Protein AF-A0A9D9W1M6-F1 (afdb_monomer)

Secondary structure (DSSP, 8-state):
-------EEEHHHHHHHHT--EEEEEPPHHHHHHHT--SEEEEETTEEEEETTEEE---EEESSHHHHHHHHHHHHTT-EEEESTTSTT-EEEE--EEE--S----

Solvent-accessible surface area (backbone atoms only — not comparable to full-atom values): 6044 Å² total; per-residue (Å²): 134,86,79,78,75,79,61,71,41,47,48,75,57,49,32,66,72,74,71,48,58,73,44,79,43,77,49,58,68,78,57,16,68,76,67,75,46,54,40,21,37,26,34,48,62,64,41,23,40,55,54,96,91,38,79,40,86,61,68,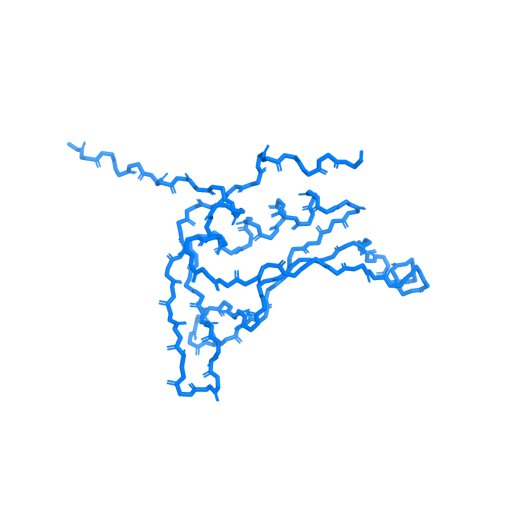7,54,12,81,41,67,62,47,4,43,37,42,26,23,59,73,52,32,65,34,38,33,30,29,42,74,93,46,99,74,50,45,79,47,77,40,54,40,39,38,64,80,82,74,76,84,129

Mean predicted aligned error: 5.32 Å

Sequence (106 aa):
MKINLIETKEITDLEKEIGYELEVNERPISSASRAGLHKFYVSFKEGEVMQGGCLIGSSGNGNTIDEALQDYAKQISCTRMAFGAYTNNRKEISFPKLVHTKMLNQ

Radius of gyration: 14.83 Å; Cα contacts (8 Å, |Δi|>4): 196; chains: 1; bounding box: 54×25×38 Å

Structure (mmCIF, N/CA/C/O backbone):
data_AF-A0A9D9W1M6-F1
#
_entry.id   AF-A0A9D9W1M6-F1
#
loop_
_atom_site.group_PDB
_atom_site.id
_atom_site.type_symbol
_atom_site.label_atom_id
_atom_site.label_alt_id
_atom_site.label_comp_id
_atom_site.label_asym_id
_atom_site.label_entity_id
_atom_site.label_seq_id
_atom_site.pdbx_PDB_ins_code
_atom_site.Cartn_x
_atom_site.Cartn_y
_atom_site.Cartn_z
_atom_site.occupancy
_atom_site.B_iso_or_equiv
_atom_site.auth_seq_id
_atom_site.auth_comp_id
_atom_site.auth_asym_id
_atom_site.auth_atom_id
_atom_site.pdbx_PDB_model_num
ATOM 1 N N . MET A 1 1 ? -32.101 -12.211 -3.567 1.00 40.34 1 MET A N 1
ATOM 2 C CA . MET A 1 1 ? -30.657 -12.471 -3.382 1.00 40.34 1 MET A CA 1
ATOM 3 C C . MET A 1 1 ? -29.929 -11.143 -3.551 1.00 40.34 1 MET A C 1
ATOM 5 O O . MET A 1 1 ? -29.962 -10.599 -4.645 1.00 40.34 1 MET A O 1
ATOM 9 N N . LYS A 1 2 ? -29.399 -10.546 -2.473 1.00 44.19 2 LYS A N 1
ATOM 10 C CA . LYS A 1 2 ? -28.597 -9.316 -2.581 1.00 44.19 2 LYS A CA 1
ATOM 11 C C . LYS A 1 2 ? -27.212 -9.722 -3.076 1.00 44.19 2 LYS A C 1
ATOM 13 O O . LYS A 1 2 ? -26.499 -10.424 -2.368 1.00 44.19 2 LYS A O 1
ATOM 18 N N . ILE A 1 3 ? -26.867 -9.338 -4.299 1.00 50.28 3 ILE A N 1
ATOM 19 C CA . ILE A 1 3 ? -25.487 -9.416 -4.771 1.00 50.28 3 ILE A CA 1
ATOM 20 C C . ILE A 1 3 ? -24.766 -8.292 -4.028 1.00 50.28 3 ILE A C 1
ATOM 22 O O . ILE A 1 3 ? -24.987 -7.122 -4.330 1.00 50.28 3 ILE A O 1
ATOM 26 N N . ASN A 1 4 ? -23.993 -8.625 -2.994 1.00 54.59 4 ASN A N 1
ATOM 27 C CA . ASN A 1 4 ? -23.108 -7.651 -2.363 1.00 54.59 4 ASN A CA 1
ATOM 28 C C . ASN A 1 4 ? -22.069 -7.263 -3.420 1.00 54.59 4 ASN A C 1
ATOM 30 O O . ASN A 1 4 ? -21.183 -8.062 -3.725 1.00 54.59 4 ASN A O 1
ATOM 34 N N . LEU A 1 5 ? -22.213 -6.085 -4.036 1.00 58.97 5 LEU A N 1
ATOM 35 C CA . LEU A 1 5 ? -21.144 -5.536 -4.859 1.00 58.97 5 LEU A CA 1
ATOM 36 C C . LEU A 1 5 ? -19.929 -5.367 -3.947 1.00 58.97 5 LEU A C 1
ATOM 38 O O . LEU A 1 5 ? -20.001 -4.673 -2.936 1.00 58.97 5 LEU A O 1
ATOM 42 N N . ILE A 1 6 ? -18.825 -6.022 -4.295 1.00 66.94 6 ILE A N 1
ATOM 43 C CA . ILE A 1 6 ? -17.540 -5.721 -3.675 1.00 66.94 6 ILE A CA 1
ATOM 44 C C . ILE A 1 6 ? -17.163 -4.330 -4.175 1.00 66.94 6 ILE A C 1
ATOM 46 O O . ILE A 1 6 ? -16.776 -4.170 -5.337 1.00 66.94 6 ILE A O 1
ATOM 50 N N . GLU A 1 7 ? -17.332 -3.327 -3.318 1.00 79.00 7 GLU A N 1
ATOM 51 C CA . GLU A 1 7 ? -16.905 -1.968 -3.621 1.00 79.00 7 GLU A CA 1
ATOM 52 C C . GLU A 1 7 ? -15.412 -1.993 -3.941 1.00 79.00 7 GLU A C 1
ATOM 54 O O . GLU A 1 7 ? -14.589 -2.493 -3.170 1.00 79.00 7 GLU A O 1
ATOM 59 N N . THR A 1 8 ? -15.088 -1.536 -5.147 1.00 92.56 8 THR A N 1
ATOM 60 C CA . THR A 1 8 ? -13.716 -1.418 -5.625 1.00 92.56 8 THR A CA 1
ATOM 61 C C . THR A 1 8 ? -13.319 0.045 -5.527 1.00 92.56 8 THR A C 1
ATOM 63 O O . THR A 1 8 ? -14.078 0.908 -5.967 1.00 92.56 8 THR A O 1
ATOM 66 N N . LYS A 1 9 ? -12.155 0.329 -4.944 1.00 95.12 9 LYS A N 1
ATOM 67 C CA . LYS A 1 9 ? -11.674 1.690 -4.696 1.00 95.12 9 LYS A CA 1
ATOM 68 C C . LYS A 1 9 ? -10.263 1.874 -5.247 1.00 95.12 9 LYS A C 1
ATOM 70 O O . LYS A 1 9 ? -9.437 0.969 -5.174 1.00 95.12 9 LYS A O 1
ATOM 75 N N . GLU A 1 10 ? -9.993 3.047 -5.801 1.00 97.06 10 GLU A N 1
ATOM 76 C CA . GLU A 1 10 ? -8.647 3.429 -6.223 1.00 97.06 10 GLU A CA 1
ATOM 77 C C . GLU A 1 10 ? -7.757 3.645 -4.988 1.00 97.06 10 GLU A C 1
ATOM 79 O O . GLU A 1 10 ? -8.149 4.356 -4.061 1.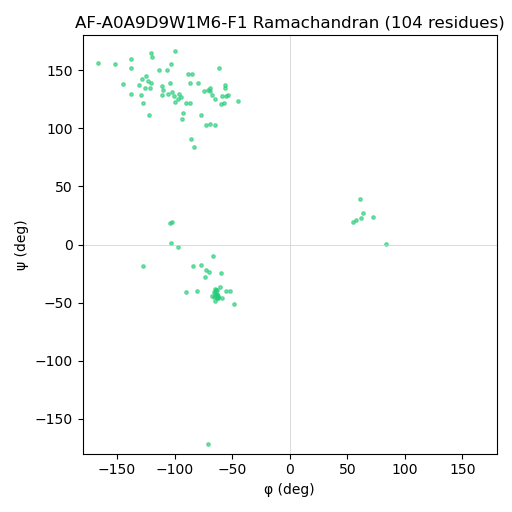00 97.06 10 GLU A O 1
ATOM 84 N N . ILE A 1 11 ? -6.553 3.069 -4.966 1.00 96.94 11 ILE A N 1
ATOM 85 C CA . ILE A 1 11 ? -5.654 3.154 -3.802 1.00 96.94 11 ILE A CA 1
ATOM 86 C C . ILE A 1 11 ? -5.264 4.600 -3.455 1.00 96.94 11 ILE A C 1
ATOM 88 O O . ILE A 1 11 ? -5.216 4.952 -2.280 1.00 96.94 11 ILE A O 1
ATOM 92 N N . THR A 1 12 ? -5.078 5.460 -4.460 1.00 96.00 12 THR A N 1
ATOM 93 C CA . THR A 1 12 ? -4.753 6.887 -4.270 1.00 96.00 12 THR A CA 1
ATOM 94 C C . THR A 1 12 ? -5.941 7.718 -3.776 1.00 96.00 12 THR A C 1
ATOM 96 O O . THR A 1 12 ? -5.759 8.780 -3.182 1.00 96.00 12 THR A O 1
ATOM 99 N N . ASP A 1 13 ? -7.175 7.251 -3.991 1.00 96.25 13 ASP A N 1
ATOM 100 C CA . ASP A 1 13 ? -8.358 7.873 -3.390 1.00 96.25 13 ASP A CA 1
ATOM 101 C C . ASP A 1 13 ? -8.528 7.411 -1.941 1.00 96.25 13 ASP A C 1
ATOM 103 O O . ASP A 1 13 ? -8.827 8.230 -1.071 1.00 96.25 13 ASP A O 1
ATOM 107 N N . LEU A 1 14 ? -8.276 6.123 -1.668 1.00 95.56 14 LEU A N 1
ATOM 108 C CA . LEU A 1 14 ? -8.270 5.594 -0.305 1.00 95.56 14 LEU A CA 1
ATOM 109 C C . LEU A 1 14 ? -7.238 6.321 0.563 1.00 95.56 14 LEU A C 1
ATOM 111 O O . LEU A 1 14 ? -7.580 6.713 1.670 1.00 95.56 14 LEU A O 1
ATOM 115 N N . GLU A 1 15 ? -6.015 6.522 0.065 1.00 95.56 15 GLU A N 1
ATOM 116 C CA . GLU A 1 15 ? -4.946 7.263 0.749 1.00 95.56 15 GLU A CA 1
ATOM 117 C C . GLU A 1 15 ? -5.446 8.614 1.293 1.00 95.56 15 GLU A C 1
ATOM 119 O O . GLU A 1 15 ? -5.329 8.904 2.486 1.00 95.56 15 GLU A O 1
ATOM 124 N N . LYS A 1 16 ? -6.093 9.407 0.428 1.00 95.56 16 LYS A N 1
ATOM 125 C CA . LYS A 1 16 ? -6.657 10.719 0.780 1.00 95.56 16 LYS A CA 1
ATOM 126 C C . LYS A 1 16 ? -7.790 10.615 1.794 1.00 95.56 16 LYS A C 1
ATOM 128 O O . LYS A 1 16 ? -7.909 11.472 2.663 1.00 95.56 16 LYS A O 1
ATOM 133 N N . GLU A 1 17 ? -8.628 9.590 1.668 1.00 95.19 17 GLU A N 1
ATOM 134 C CA . GLU A 1 17 ? -9.765 9.353 2.559 1.00 95.19 17 GLU A CA 1
ATOM 135 C C . GLU A 1 17 ? -9.317 8.989 3.977 1.00 95.19 17 GLU A C 1
ATOM 137 O O . GLU A 1 17 ? -9.859 9.512 4.950 1.00 95.19 17 GLU A O 1
ATOM 142 N N . ILE A 1 18 ? -8.325 8.104 4.103 1.00 94.69 18 ILE A N 1
ATOM 143 C CA . ILE A 1 18 ? -7.851 7.629 5.408 1.00 94.69 18 ILE A CA 1
ATOM 144 C C . ILE A 1 18 ? -6.828 8.578 6.044 1.00 94.69 18 ILE A C 1
ATOM 146 O O . ILE A 1 18 ? -6.608 8.510 7.254 1.00 94.69 18 ILE A O 1
ATOM 150 N N . GLY A 1 19 ? -6.224 9.463 5.245 1.00 95.25 19 GLY A N 1
ATOM 151 C CA . GLY A 1 19 ? -5.259 10.465 5.696 1.00 95.25 19 GLY A CA 1
ATOM 152 C C . GLY A 1 19 ? -3.895 9.887 6.079 1.00 95.25 19 GLY A C 1
ATOM 153 O O . GLY A 1 19 ? -3.186 10.501 6.874 1.00 95.25 19 GLY A O 1
ATOM 154 N N . TYR A 1 20 ? -3.542 8.713 5.549 1.00 95.12 20 TYR A N 1
ATOM 155 C CA . TYR A 1 20 ? -2.236 8.080 5.737 1.00 95.12 20 TYR A CA 1
ATOM 156 C C . TYR A 1 20 ? -1.460 8.112 4.430 1.00 95.12 20 TYR A C 1
ATOM 158 O O . TYR A 1 20 ? -2.009 7.766 3.392 1.00 95.12 20 TYR A O 1
ATOM 166 N N . GLU A 1 21 ? -0.194 8.515 4.503 1.00 96.00 21 GLU A N 1
ATOM 167 C CA . GLU A 1 21 ? 0.689 8.686 3.349 1.00 96.00 21 GLU A CA 1
ATOM 168 C C . GLU A 1 21 ? 1.085 7.338 2.743 1.00 96.00 21 GLU A C 1
ATOM 170 O O . GLU A 1 21 ? 1.502 6.415 3.453 1.00 96.00 21 GLU A O 1
ATOM 175 N N . LEU A 1 22 ? 0.991 7.244 1.421 1.00 96.38 22 LEU A N 1
ATOM 176 C CA . LEU A 1 22 ? 1.538 6.139 0.657 1.00 96.38 22 LEU A CA 1
ATOM 177 C C . LEU A 1 22 ? 2.954 6.507 0.187 1.00 96.38 22 LEU A C 1
ATOM 179 O O . LEU A 1 22 ? 3.157 7.412 -0.618 1.00 96.38 22 LEU A O 1
ATOM 183 N N . GLU A 1 23 ? 3.954 5.801 0.706 1.00 97.12 23 GLU A N 1
ATOM 184 C CA . GLU A 1 23 ? 5.361 6.076 0.434 1.00 97.12 23 GLU A CA 1
ATOM 185 C C . GLU A 1 23 ? 5.845 5.297 -0.784 1.00 97.12 23 GLU A C 1
ATOM 187 O O . GLU A 1 23 ? 5.831 4.063 -0.810 1.00 97.12 23 GLU A O 1
ATOM 192 N N . VAL A 1 24 ? 6.341 6.032 -1.778 1.00 96.38 24 VAL A N 1
ATOM 193 C CA . VAL A 1 24 ? 7.038 5.472 -2.935 1.00 96.38 24 VAL A CA 1
ATOM 194 C C . VAL A 1 24 ? 8.534 5.558 -2.692 1.00 96.38 24 VAL A C 1
ATOM 196 O O . VAL A 1 24 ? 9.082 6.633 -2.462 1.00 96.38 24 VAL A O 1
ATOM 199 N N . ASN A 1 25 ? 9.209 4.421 -2.792 1.00 95.56 25 ASN A N 1
ATOM 200 C CA . ASN A 1 25 ? 10.632 4.319 -2.528 1.00 95.56 25 ASN A CA 1
ATOM 201 C C . ASN A 1 25 ? 11.360 3.699 -3.725 1.00 95.56 25 ASN A C 1
ATOM 203 O O . ASN A 1 25 ? 10.941 2.676 -4.270 1.00 95.56 25 ASN A O 1
ATOM 207 N N . GLU A 1 26 ? 12.488 4.294 -4.110 1.00 94.62 26 GLU A N 1
ATOM 208 C CA . GLU A 1 26 ? 13.382 3.759 -5.140 1.00 94.62 26 GLU A CA 1
ATOM 209 C C . GLU A 1 26 ? 14.523 2.966 -4.491 1.00 94.62 26 GLU A C 1
ATOM 211 O O . GLU A 1 26 ? 15.200 3.433 -3.573 1.00 94.62 26 GLU A O 1
ATOM 216 N N . ARG A 1 27 ? 14.756 1.742 -4.968 1.00 91.62 27 ARG A N 1
ATOM 217 C CA . ARG A 1 27 ? 15.870 0.907 -4.518 1.00 91.62 27 ARG A CA 1
ATOM 218 C C . ARG A 1 27 ? 17.162 1.345 -5.210 1.00 91.62 27 ARG A C 1
ATOM 220 O O . ARG A 1 27 ? 17.162 1.541 -6.426 1.00 91.62 27 ARG A O 1
ATOM 227 N N . PRO A 1 28 ? 18.300 1.403 -4.495 1.00 87.81 28 PRO A N 1
ATOM 228 C CA . PRO A 1 28 ? 19.588 1.669 -5.124 1.00 87.81 28 PRO A CA 1
ATOM 229 C C . PRO A 1 28 ? 19.875 0.657 -6.241 1.00 87.81 28 PRO A C 1
ATOM 231 O O . PRO A 1 28 ? 19.742 -0.551 -6.035 1.00 87.81 28 PRO A O 1
ATOM 234 N N . ILE A 1 29 ? 20.335 1.138 -7.402 1.00 75.62 29 ILE A N 1
ATOM 235 C CA . ILE A 1 29 ? 20.615 0.321 -8.602 1.00 75.62 29 ILE A CA 1
ATOM 236 C C . ILE A 1 29 ? 21.522 -0.875 -8.281 1.00 75.62 29 ILE A C 1
ATOM 238 O O . ILE A 1 29 ? 21.304 -1.986 -8.768 1.00 75.62 29 ILE A O 1
ATOM 242 N N . SER A 1 30 ? 22.529 -0.666 -7.432 1.00 72.75 30 SER A N 1
ATOM 243 C CA . SER A 1 30 ? 23.493 -1.704 -7.062 1.00 72.75 30 SER A CA 1
ATOM 244 C C . SER A 1 30 ? 22.887 -2.804 -6.181 1.00 72.75 30 SER A C 1
ATOM 246 O O . SER A 1 30 ? 23.402 -3.920 -6.178 1.00 72.75 30 SER A O 1
ATOM 248 N N . SER A 1 31 ? 21.804 -2.509 -5.462 1.00 63.09 31 SER A N 1
ATOM 249 C CA . SER A 1 31 ? 21.073 -3.454 -4.613 1.00 63.09 31 SER A CA 1
ATOM 250 C C . SER A 1 31 ? 19.972 -4.165 -5.399 1.00 63.09 31 SER A C 1
ATOM 252 O O . SER A 1 31 ? 19.820 -5.376 -5.274 1.00 63.09 31 SER A O 1
ATOM 254 N N . ALA A 1 32 ? 19.249 -3.435 -6.255 1.00 65.56 32 ALA A N 1
ATOM 255 C CA . ALA A 1 32 ? 18.176 -3.982 -7.081 1.00 65.56 32 ALA A CA 1
ATOM 256 C C . ALA A 1 32 ? 18.698 -5.007 -8.103 1.00 65.56 32 ALA A C 1
ATOM 258 O O . ALA A 1 32 ? 18.217 -6.136 -8.165 1.00 65.56 32 ALA A O 1
ATOM 259 N N . SER A 1 33 ? 19.757 -4.652 -8.837 1.00 64.50 33 SER A N 1
ATOM 260 C CA . SER A 1 33 ? 20.348 -5.513 -9.873 1.00 64.50 33 SER A CA 1
ATOM 261 C C . SER A 1 33 ? 20.985 -6.791 -9.318 1.00 64.50 33 SER A C 1
ATOM 263 O O . SER A 1 33 ? 20.816 -7.860 -9.896 1.00 64.50 33 SER A O 1
ATOM 265 N N . ARG A 1 34 ? 21.692 -6.708 -8.182 1.00 64.00 34 ARG A N 1
ATOM 266 C CA . ARG A 1 34 ? 22.393 -7.861 -7.589 1.00 64.00 34 ARG A CA 1
ATOM 267 C C . ARG A 1 34 ? 21.461 -8.874 -6.931 1.00 64.00 34 ARG A C 1
ATOM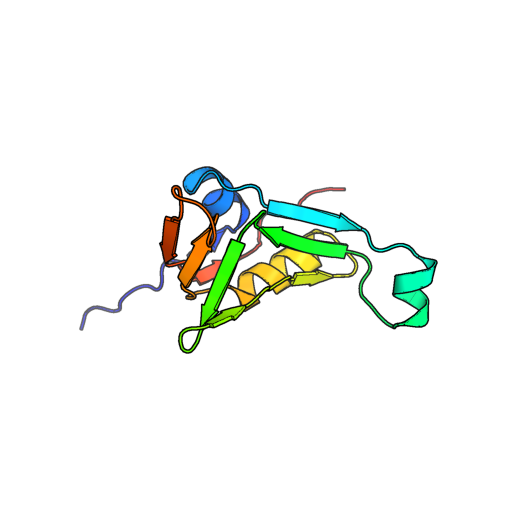 269 O O . ARG A 1 34 ? 21.811 -10.046 -6.869 1.00 64.00 34 ARG A O 1
ATOM 276 N N . ALA A 1 35 ? 20.302 -8.432 -6.449 1.00 75.94 35 ALA A N 1
ATOM 277 C CA . ALA A 1 35 ? 19.330 -9.284 -5.770 1.00 75.94 35 ALA A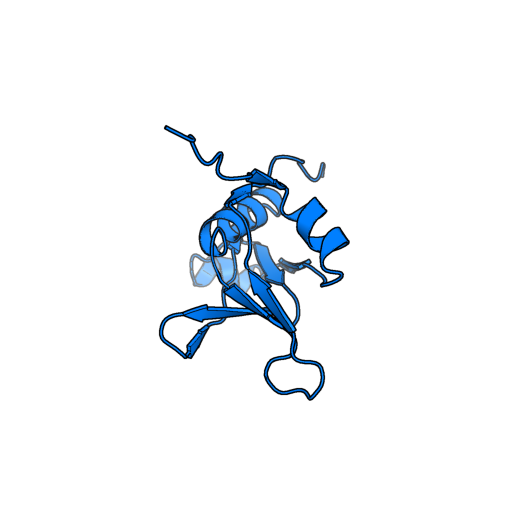 CA 1
ATOM 278 C C . ALA A 1 35 ? 18.120 -9.658 -6.647 1.00 75.94 35 ALA A C 1
ATOM 280 O O . ALA A 1 35 ? 17.218 -10.337 -6.167 1.00 75.94 35 ALA A O 1
ATOM 281 N N . GLY A 1 36 ? 18.078 -9.211 -7.910 1.00 81.62 36 GLY A N 1
ATOM 282 C CA . GLY A 1 36 ? 16.921 -9.418 -8.789 1.00 81.62 36 GLY A CA 1
ATOM 283 C C . GLY A 1 36 ? 15.649 -8.726 -8.287 1.00 81.62 36 GLY A C 1
ATOM 284 O O . GLY A 1 36 ? 14.548 -9.197 -8.556 1.00 81.62 36 GLY A O 1
ATOM 285 N N . LEU A 1 37 ? 15.792 -7.638 -7.525 1.00 86.56 37 LEU A N 1
ATOM 286 C CA . LEU A 1 37 ? 14.668 -6.898 -6.957 1.00 86.56 37 LEU A CA 1
ATOM 287 C C . LEU A 1 37 ? 14.188 -5.821 -7.929 1.00 86.56 37 LEU A C 1
ATOM 289 O O . LEU A 1 37 ? 14.982 -5.184 -8.623 1.00 86.56 37 LEU A O 1
ATOM 293 N N . HIS A 1 38 ? 12.883 -5.573 -7.914 1.00 92.31 38 HIS A N 1
ATOM 294 C CA . HIS A 1 38 ? 12.269 -4.474 -8.647 1.00 92.31 38 HIS A CA 1
ATOM 295 C C . HIS A 1 38 ? 12.778 -3.103 -8.184 1.00 92.31 38 HIS A C 1
ATOM 297 O O . HIS A 1 38 ? 13.170 -2.917 -7.029 1.00 92.31 38 HIS A O 1
ATOM 303 N N . LYS A 1 39 ? 12.758 -2.138 -9.109 1.00 93.19 39 LYS A N 1
ATOM 304 C CA . LYS A 1 39 ? 13.311 -0.795 -8.901 1.00 93.19 39 LYS A CA 1
ATOM 305 C C . LYS A 1 39 ? 12.567 -0.005 -7.822 1.00 93.19 39 LYS A C 1
ATOM 307 O O . LYS A 1 39 ? 13.211 0.661 -7.018 1.00 93.19 39 LYS A O 1
ATOM 312 N N . PHE A 1 40 ? 11.243 -0.080 -7.798 1.00 95.62 40 PHE A N 1
ATOM 313 C CA . PHE A 1 40 ? 10.399 0.650 -6.863 1.00 95.62 40 PHE A CA 1
ATOM 314 C C . PHE A 1 40 ? 9.695 -0.298 -5.906 1.00 95.62 40 PHE A C 1
ATOM 316 O O . PHE A 1 40 ? 9.374 -1.441 -6.248 1.00 95.62 40 PHE A O 1
ATOM 323 N N . TYR A 1 41 ? 9.426 0.212 -4.711 1.00 96.44 41 TYR A N 1
ATOM 324 C CA . TYR A 1 41 ? 8.480 -0.395 -3.797 1.00 96.44 41 TYR A CA 1
ATOM 325 C C . TYR A 1 41 ? 7.611 0.656 -3.126 1.00 96.44 41 TYR A C 1
ATOM 327 O O . TYR A 1 41 ? 8.019 1.806 -2.954 1.00 96.44 41 TYR A O 1
ATOM 335 N N . VAL A 1 42 ? 6.406 0.236 -2.768 1.00 97.69 42 VAL A N 1
ATOM 336 C CA . VAL A 1 42 ? 5.373 1.095 -2.210 1.00 97.69 42 VAL A CA 1
ATOM 337 C C . VAL A 1 42 ? 4.800 0.46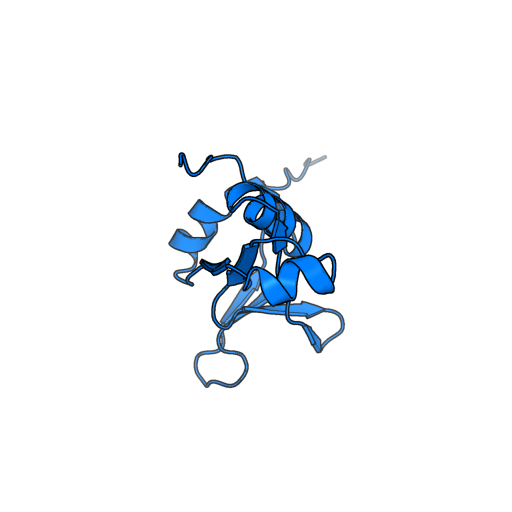9 -0.954 1.00 97.69 42 VAL A C 1
ATOM 339 O O . VAL A 1 42 ? 4.513 -0.728 -0.934 1.00 97.69 42 VAL A O 1
ATOM 342 N N . SER A 1 43 ? 4.601 1.285 0.074 1.00 97.69 43 SER A N 1
ATOM 343 C CA . SER A 1 43 ? 3.903 0.899 1.298 1.00 97.69 43 SER A CA 1
ATOM 344 C C . SER A 1 43 ? 3.243 2.109 1.944 1.00 97.69 43 SER A C 1
ATOM 346 O O . SER A 1 43 ? 3.705 3.232 1.774 1.00 97.69 43 SER A O 1
ATOM 348 N N . PHE A 1 44 ? 2.192 1.900 2.730 1.00 97.38 44 PHE A N 1
ATOM 349 C CA . PHE A 1 44 ? 1.700 2.951 3.613 1.00 97.38 44 PHE A CA 1
ATOM 350 C C . PHE A 1 44 ? 2.694 3.227 4.746 1.00 97.38 44 PHE A C 1
ATOM 352 O O . PHE A 1 44 ? 3.168 2.296 5.401 1.00 97.38 44 PHE A O 1
ATOM 359 N N . LYS A 1 45 ? 2.955 4.506 5.022 1.00 95.19 45 LYS A N 1
ATOM 360 C CA . LYS A 1 45 ? 3.747 4.929 6.178 1.00 95.19 45 LYS A CA 1
ATOM 361 C C . LYS A 1 45 ? 3.090 4.434 7.469 1.00 95.19 45 LYS A C 1
ATOM 363 O O . LYS A 1 45 ? 1.904 4.673 7.694 1.00 95.19 45 LYS A O 1
ATOM 368 N N . GLU A 1 46 ? 3.866 3.754 8.314 1.00 93.12 46 GLU A N 1
ATOM 369 C CA . GL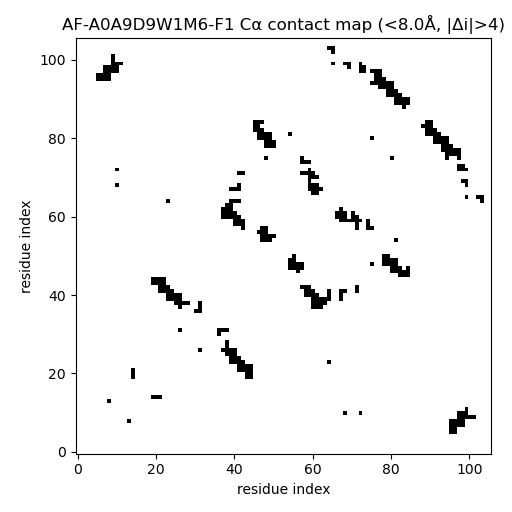U A 1 46 ? 3.408 3.162 9.585 1.00 93.12 46 GLU A CA 1
ATOM 370 C C . GLU A 1 46 ? 2.211 2.195 9.455 1.00 93.12 46 GLU A C 1
ATOM 372 O O . GLU A 1 46 ? 1.511 1.954 10.443 1.00 93.12 46 GLU A O 1
ATOM 377 N N . GLY A 1 47 ? 1.955 1.663 8.254 1.00 95.38 47 GLY A N 1
ATOM 378 C CA . GLY A 1 47 ? 0.843 0.762 7.964 1.00 95.38 47 GLY A CA 1
ATOM 379 C C . GLY A 1 47 ? 1.270 -0.704 7.939 1.00 95.38 47 GLY A C 1
ATOM 380 O O . GLY A 1 47 ? 2.111 -1.100 7.138 1.00 95.38 47 GLY A O 1
ATOM 381 N N . GLU A 1 48 ? 0.632 -1.524 8.769 1.00 96.50 48 GLU A N 1
ATOM 382 C CA . GLU A 1 48 ? 0.902 -2.958 8.900 1.00 96.50 48 GLU A CA 1
ATOM 383 C C . GLU A 1 48 ? -0.356 -3.777 8.591 1.00 96.50 48 GLU A C 1
ATOM 385 O O . GLU A 1 48 ? -1.439 -3.488 9.109 1.00 96.50 48 GLU A O 1
ATOM 390 N N . VAL A 1 49 ? -0.232 -4.844 7.799 1.00 97.12 49 VAL A N 1
ATOM 391 C CA . VAL A 1 49 ? -1.349 -5.762 7.541 1.00 97.12 49 VAL A CA 1
ATOM 392 C C . VAL A 1 49 ? -1.587 -6.628 8.774 1.00 97.12 49 VAL A C 1
ATOM 394 O O . VAL A 1 49 ? -0.667 -7.218 9.335 1.00 97.12 49 VAL A O 1
ATOM 397 N N . MET A 1 50 ? -2.842 -6.746 9.194 1.00 96.19 50 MET A N 1
ATOM 398 C CA . MET A 1 50 ? -3.248 -7.612 10.293 1.00 96.19 50 MET A CA 1
ATOM 399 C C . MET A 1 50 ? -3.692 -8.974 9.763 1.00 96.19 50 MET A C 1
ATOM 401 O O . MET A 1 50 ? -4.789 -9.109 9.218 1.00 96.19 50 MET A O 1
ATOM 405 N N . GLN A 1 51 ? -2.883 -10.008 9.984 1.00 93.94 51 GLN A N 1
ATOM 406 C CA . GLN A 1 51 ? -3.189 -11.371 9.544 1.00 93.94 51 GLN A CA 1
ATOM 407 C C . GLN A 1 51 ? -2.840 -12.381 10.639 1.00 93.94 51 GLN A C 1
ATOM 409 O O . GLN A 1 51 ? -1.749 -12.357 11.199 1.00 93.94 51 GLN A O 1
ATOM 414 N N . GLY A 1 52 ? -3.783 -13.267 10.978 1.00 90.94 52 GLY A N 1
ATOM 415 C CA . GLY A 1 52 ? -3.550 -14.337 11.959 1.00 90.94 52 GLY A CA 1
ATOM 416 C C . GLY A 1 52 ? -3.208 -13.856 13.378 1.00 90.94 52 GLY A C 1
ATOM 417 O O . GLY A 1 52 ? -2.587 -14.593 14.131 1.00 90.94 52 GLY A O 1
ATOM 418 N N . GLY A 1 53 ? -3.583 -12.625 13.741 1.00 88.88 53 GLY A N 1
ATOM 419 C CA . GLY A 1 53 ? -3.208 -12.011 15.023 1.00 88.88 53 GLY A CA 1
ATOM 420 C C . GLY A 1 53 ? -1.826 -11.347 15.028 1.00 88.88 53 GLY A C 1
ATOM 421 O O . GLY A 1 53 ? -1.443 -10.771 16.043 1.00 88.88 53 GLY A O 1
ATOM 422 N N . CYS A 1 54 ? -1.107 -11.372 13.905 1.00 93.12 54 CYS A N 1
ATOM 423 C CA . CYS A 1 54 ? 0.181 -10.712 13.726 1.00 93.12 54 CYS A CA 1
ATOM 424 C C . CYS A 1 54 ? 0.043 -9.418 12.915 1.00 93.12 54 CYS A C 1
ATOM 426 O O . CYS A 1 54 ? -0.892 -9.257 12.127 1.00 93.12 54 CYS A O 1
ATOM 428 N N . LEU A 1 55 ? 1.002 -8.514 13.118 1.00 95.50 55 LEU A N 1
ATOM 429 C CA . LEU A 1 55 ? 1.252 -7.362 12.257 1.00 95.50 55 LEU A CA 1
ATOM 430 C C . LEU A 1 55 ? 2.332 -7.759 11.252 1.00 95.50 55 LEU A C 1
ATOM 432 O O . LEU A 1 55 ? 3.369 -8.290 11.653 1.00 95.50 55 LEU A O 1
ATOM 436 N N . ILE A 1 56 ? 2.054 -7.568 9.968 1.00 95.12 56 ILE A N 1
ATOM 437 C CA . ILE A 1 56 ? 2.914 -7.995 8.869 1.00 95.12 56 ILE A CA 1
ATOM 438 C C . ILE A 1 56 ? 3.165 -6.806 7.948 1.00 95.12 56 ILE A C 1
ATOM 440 O O . ILE A 1 56 ? 2.230 -6.273 7.342 1.00 95.12 56 ILE A O 1
ATOM 444 N N . GLY A 1 57 ? 4.443 -6.469 7.781 1.00 92.94 57 GLY A N 1
ATOM 445 C CA . GLY A 1 57 ? 4.864 -5.466 6.815 1.00 92.94 57 GLY A CA 1
ATOM 446 C C . GLY A 1 57 ? 4.566 -5.958 5.406 1.00 92.94 57 GLY A C 1
ATOM 447 O O . GLY A 1 57 ? 4.993 -7.045 5.013 1.00 92.94 57 GLY A O 1
ATOM 448 N N . SER A 1 58 ? 3.832 -5.162 4.636 1.00 94.44 58 SER A N 1
ATOM 449 C CA . SER A 1 58 ? 3.523 -5.447 3.235 1.00 94.44 58 SER A CA 1
ATOM 450 C C . SER A 1 58 ? 3.996 -4.289 2.369 1.00 94.44 58 SER A C 1
ATOM 452 O O . SER A 1 58 ? 3.870 -3.123 2.744 1.00 94.44 58 SER A O 1
ATOM 454 N N . SER A 1 59 ? 4.548 -4.619 1.203 1.00 96.69 59 SER A N 1
ATOM 455 C CA . SER A 1 59 ? 4.946 -3.638 0.197 1.00 96.69 59 SER A CA 1
ATOM 456 C C . SER A 1 59 ? 4.704 -4.190 -1.199 1.00 96.69 59 SER A C 1
ATOM 458 O O . SER A 1 59 ? 4.989 -5.361 -1.460 1.00 96.69 59 SER A O 1
ATOM 460 N N . GLY A 1 60 ? 4.193 -3.351 -2.096 1.00 97.19 60 GLY A N 1
ATOM 461 C CA . GLY A 1 60 ? 4.109 -3.681 -3.514 1.00 97.19 60 GLY A CA 1
ATOM 462 C C . GLY A 1 60 ? 5.404 -3.350 -4.223 1.00 97.19 60 GLY A C 1
ATOM 463 O O . GLY A 1 60 ? 6.083 -2.395 -3.851 1.00 97.19 60 GLY A O 1
ATOM 464 N N . ASN A 1 61 ? 5.763 -4.138 -5.229 1.00 96.50 61 ASN A N 1
ATOM 465 C CA . ASN A 1 61 ? 7.026 -4.000 -5.946 1.00 96.50 61 ASN A CA 1
ATOM 466 C C . ASN A 1 61 ? 6.782 -3.850 -7.452 1.00 96.50 61 ASN A C 1
ATOM 468 O O . ASN A 1 61 ? 5.872 -4.462 -8.003 1.00 96.50 61 ASN A O 1
ATOM 472 N N . GLY A 1 62 ? 7.608 -3.047 -8.125 1.00 95.44 62 GLY A N 1
ATOM 473 C CA . GLY A 1 62 ? 7.473 -2.806 -9.563 1.00 95.44 62 GLY A CA 1
ATOM 474 C C . GLY A 1 62 ? 8.689 -2.123 -10.180 1.00 95.44 62 GLY A C 1
ATOM 475 O O . GLY A 1 62 ? 9.475 -1.469 -9.493 1.00 95.44 62 GLY A O 1
ATOM 476 N N . ASN A 1 63 ? 8.890 -2.291 -11.485 1.00 93.69 63 ASN A N 1
ATOM 477 C CA . ASN A 1 63 ? 9.938 -1.568 -12.213 1.00 93.69 63 ASN A CA 1
ATOM 478 C C . ASN A 1 63 ? 9.534 -0.116 -12.493 1.00 93.69 63 ASN A C 1
ATOM 480 O O . ASN A 1 63 ? 10.401 0.726 -12.732 1.00 93.69 63 ASN A O 1
ATOM 484 N N . THR A 1 64 ? 8.239 0.178 -12.394 1.00 94.62 64 THR A N 1
ATOM 485 C CA . THR A 1 64 ? 7.660 1.523 -12.361 1.00 94.62 64 THR A CA 1
ATOM 486 C C . THR A 1 64 ? 6.872 1.739 -11.066 1.00 94.62 64 THR A C 1
ATOM 488 O O . THR A 1 64 ? 6.547 0.789 -10.348 1.00 94.62 64 THR A O 1
ATOM 491 N N . ILE A 1 65 ? 6.555 3.000 -10.763 1.00 96.25 65 ILE A N 1
ATOM 492 C CA . ILE A 1 65 ? 5.728 3.359 -9.603 1.00 96.25 65 ILE A CA 1
ATOM 493 C C . ILE A 1 65 ? 4.314 2.776 -9.753 1.00 96.25 65 ILE A C 1
ATOM 495 O O . ILE A 1 65 ? 3.793 2.199 -8.803 1.00 96.25 65 ILE A O 1
ATOM 499 N N . ASP A 1 66 ? 3.720 2.857 -10.949 1.00 97.06 66 ASP A N 1
ATOM 500 C CA . ASP A 1 66 ? 2.386 2.307 -11.221 1.00 97.06 66 ASP A CA 1
ATOM 501 C C . ASP A 1 66 ? 2.338 0.782 -11.053 1.00 97.06 66 ASP A C 1
ATOM 503 O O . ASP A 1 66 ? 1.371 0.256 -10.505 1.00 97.06 66 ASP A O 1
ATOM 507 N N . GLU A 1 67 ? 3.384 0.061 -11.473 1.00 96.69 67 GLU A N 1
ATOM 508 C CA . GLU A 1 67 ? 3.487 -1.385 -11.241 1.00 96.69 67 GLU A CA 1
ATOM 509 C C . GLU A 1 67 ? 3.541 -1.706 -9.744 1.00 96.69 67 GLU A C 1
ATOM 511 O O . GLU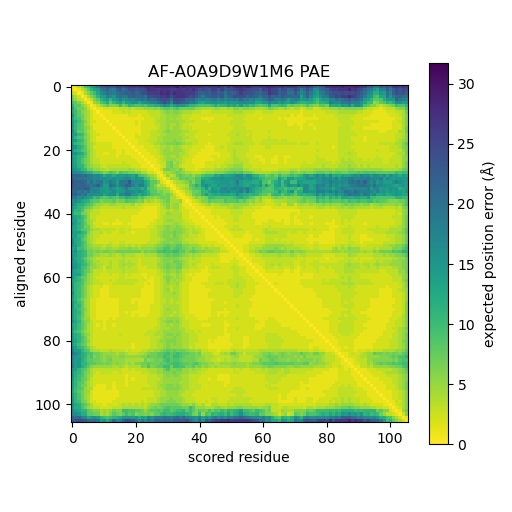 A 1 67 ? 2.819 -2.588 -9.277 1.00 96.69 67 GLU A O 1
ATOM 516 N N . ALA A 1 68 ? 4.343 -0.959 -8.978 1.00 97.44 68 ALA A N 1
ATOM 517 C CA . ALA A 1 68 ? 4.453 -1.149 -7.536 1.00 97.44 68 ALA A CA 1
AT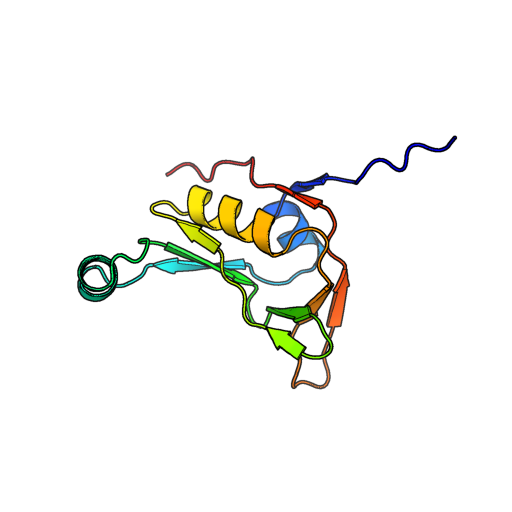OM 518 C C . ALA A 1 68 ? 3.129 -0.846 -6.815 1.00 97.44 68 ALA A C 1
ATOM 520 O O . ALA A 1 68 ? 2.738 -1.585 -5.913 1.00 97.44 68 ALA A O 1
ATOM 521 N N . LEU A 1 69 ? 2.401 0.189 -7.244 1.00 97.69 69 LEU A N 1
ATOM 522 C CA . LEU A 1 69 ? 1.061 0.521 -6.756 1.00 97.69 69 LEU A CA 1
ATOM 523 C C . LEU A 1 69 ? 0.032 -0.565 -7.082 1.00 97.69 69 LEU A C 1
ATOM 525 O O . LEU A 1 69 ? -0.755 -0.947 -6.216 1.00 97.69 69 LEU A O 1
ATOM 529 N N . GLN A 1 70 ? 0.039 -1.087 -8.312 1.00 97.69 70 GLN A N 1
ATOM 530 C CA . GLN A 1 70 ? -0.851 -2.178 -8.722 1.00 97.69 70 GLN A CA 1
ATOM 531 C C . GLN A 1 70 ? -0.596 -3.449 -7.918 1.00 97.69 70 GLN A C 1
ATOM 533 O O . GLN A 1 70 ? -1.549 -4.111 -7.499 1.00 97.69 70 GLN A O 1
ATOM 538 N N . ASP A 1 71 ? 0.672 -3.804 -7.717 1.00 98.12 71 ASP A N 1
ATOM 539 C CA . ASP A 1 71 ? 1.056 -4.939 -6.885 1.00 98.12 71 ASP A CA 1
ATOM 540 C C . ASP A 1 71 ? 0.627 -4.715 -5.429 1.00 98.12 71 ASP A C 1
ATOM 542 O O . ASP A 1 71 ? -0.034 -5.571 -4.838 1.00 98.12 71 ASP A O 1
ATOM 546 N N . TYR A 1 72 ? 0.882 -3.524 -4.877 1.00 97.94 72 TYR A N 1
ATOM 547 C CA . TYR A 1 72 ? 0.525 -3.215 -3.495 1.00 97.94 72 TYR A CA 1
ATOM 548 C C . TYR A 1 72 ? -0.985 -3.274 -3.260 1.00 97.94 72 TYR A C 1
ATOM 550 O O . TYR A 1 72 ? -1.443 -3.926 -2.320 1.00 97.94 72 TYR A O 1
ATOM 558 N N . ALA A 1 73 ? -1.771 -2.666 -4.154 1.00 97.56 73 ALA A N 1
ATOM 559 C CA . ALA A 1 73 ? -3.227 -2.688 -4.095 1.00 97.56 73 ALA A CA 1
ATOM 560 C C . ALA A 1 73 ? -3.768 -4.124 -4.060 1.00 97.56 73 ALA A C 1
ATOM 562 O O . ALA A 1 73 ? -4.686 -4.408 -3.291 1.00 97.56 73 ALA A O 1
ATOM 563 N N . LYS A 1 74 ? -3.185 -5.051 -4.833 1.00 97.00 74 LYS A N 1
ATOM 564 C CA . LYS A 1 74 ? -3.566 -6.472 -4.798 1.00 97.00 74 LYS A CA 1
ATOM 565 C C . LYS A 1 74 ? -3.241 -7.121 -3.457 1.00 97.00 74 LYS A C 1
ATOM 567 O O . LYS A 1 74 ? -4.087 -7.841 -2.936 1.00 97.00 74 LYS A O 1
ATOM 572 N N . GLN A 1 75 ? -2.051 -6.871 -2.912 1.00 96.56 75 GLN A N 1
ATOM 573 C CA . GLN A 1 75 ? -1.602 -7.488 -1.661 1.00 96.56 75 GLN A CA 1
ATOM 574 C C . GLN A 1 75 ? -2.471 -7.092 -0.461 1.00 96.56 75 GLN A C 1
ATOM 576 O O . GLN A 1 75 ? -2.829 -7.948 0.344 1.00 96.56 75 GLN A O 1
ATOM 581 N N . ILE A 1 76 ? -2.832 -5.810 -0.348 1.00 96.81 76 ILE A N 1
ATOM 582 C CA . ILE A 1 76 ? -3.547 -5.282 0.827 1.00 96.81 76 ILE A CA 1
ATOM 583 C C . ILE A 1 76 ? -5.069 -5.190 0.630 1.00 96.81 76 ILE A C 1
ATOM 585 O O . ILE A 1 76 ? -5.795 -4.804 1.550 1.00 96.81 76 ILE A O 1
ATOM 589 N N . SER A 1 77 ? -5.575 -5.543 -0.555 1.00 96.81 77 SER A N 1
ATOM 590 C CA . SER A 1 77 ? -7.013 -5.590 -0.838 1.00 96.81 77 SER A CA 1
ATOM 591 C C . SER A 1 77 ? -7.752 -6.500 0.133 1.00 96.81 77 SER A C 1
ATOM 593 O O . SER A 1 77 ? -7.324 -7.624 0.388 1.00 96.81 77 SER A O 1
ATOM 595 N N . CYS A 1 78 ? -8.914 -6.047 0.608 1.00 95.19 78 CYS A N 1
ATOM 596 C CA . CYS A 1 78 ? -9.765 -6.815 1.520 1.00 95.19 78 CYS A CA 1
ATOM 597 C C . CYS A 1 78 ? -9.059 -7.241 2.824 1.00 95.19 78 CYS A C 1
ATOM 599 O O . CYS A 1 78 ? -9.493 -8.191 3.478 1.00 95.19 78 CYS A O 1
ATOM 601 N N . THR A 1 79 ? -7.973 -6.563 3.204 1.00 95.50 79 THR A N 1
ATOM 602 C CA . THR A 1 79 ? -7.268 -6.803 4.466 1.00 95.50 79 THR A CA 1
ATOM 603 C C . THR A 1 79 ? -7.660 -5.768 5.517 1.00 95.50 79 THR A C 1
ATOM 605 O O . THR A 1 79 ? -8.273 -4.740 5.217 1.00 95.50 79 THR A O 1
ATOM 608 N N . ARG A 1 80 ? -7.314 -6.036 6.778 1.00 96.38 80 ARG A N 1
ATOM 609 C CA . ARG A 1 80 ? -7.365 -5.031 7.838 1.00 96.38 80 ARG A CA 1
ATOM 610 C C . ARG A 1 80 ? -5.955 -4.517 8.074 1.00 96.38 80 ARG A C 1
ATOM 612 O O . ARG A 1 80 ? -5.052 -5.311 8.308 1.00 96.38 80 ARG A O 1
ATOM 619 N N . MET A 1 81 ? -5.789 -3.208 8.036 1.00 96.44 81 MET A N 1
ATOM 620 C CA . MET A 1 81 ? -4.524 -2.524 8.272 1.00 96.44 81 MET A CA 1
ATOM 621 C C . MET A 1 81 ? -4.533 -1.895 9.662 1.00 96.44 81 MET A C 1
ATOM 623 O O . MET A 1 81 ? -5.546 -1.323 10.069 1.00 96.44 81 MET A O 1
ATOM 627 N N . ALA A 1 82 ? -3.417 -1.978 10.377 1.00 97.06 82 ALA A N 1
ATOM 628 C CA . ALA A 1 82 ? -3.155 -1.212 11.586 1.00 97.06 82 ALA A CA 1
ATOM 629 C C . ALA A 1 82 ? -2.153 -0.101 11.269 1.00 97.06 82 ALA A C 1
ATOM 631 O O . ALA A 1 82 ? -1.085 -0.366 10.730 1.00 97.06 82 ALA A O 1
ATOM 632 N N . PHE A 1 83 ? -2.484 1.125 11.652 1.00 96.38 83 PHE A N 1
ATOM 633 C CA . PHE A 1 83 ? -1.625 2.292 11.510 1.00 96.38 83 PHE A CA 1
ATOM 634 C C . PHE A 1 83 ? -1.156 2.770 12.874 1.00 96.38 83 PHE A C 1
ATOM 636 O O . PHE A 1 83 ? -1.963 2.822 13.806 1.00 96.38 83 PHE A O 1
ATOM 643 N N . GLY A 1 84 ? 0.128 3.117 13.001 1.00 93.06 84 GLY A N 1
ATOM 644 C CA . GLY A 1 84 ? 0.704 3.588 14.264 1.00 93.06 84 GLY A CA 1
ATOM 645 C C . GLY A 1 84 ? 0.606 2.536 15.375 1.00 93.06 84 GLY A C 1
ATOM 646 O O . GLY A 1 84 ? 0.278 2.862 16.517 1.00 93.06 84 GLY A O 1
ATOM 647 N N . ALA A 1 85 ? 0.827 1.261 15.035 1.00 88.62 85 ALA A N 1
ATOM 648 C CA . ALA A 1 85 ? 0.443 0.107 15.852 1.00 88.62 85 ALA A CA 1
ATOM 649 C C . ALA A 1 85 ? 1.058 0.053 17.265 1.00 88.62 85 ALA A C 1
ATOM 651 O O . ALA A 1 85 ? 0.464 -0.551 18.160 1.00 88.62 85 ALA A O 1
ATOM 652 N N . TYR A 1 86 ? 2.207 0.702 17.467 1.00 85.62 86 TYR A N 1
ATOM 653 C CA . TYR A 1 86 ? 2.922 0.793 18.746 1.00 85.62 86 TYR A CA 1
ATOM 654 C C . TYR A 1 86 ? 2.759 2.159 19.429 1.00 85.62 86 TYR A C 1
ATOM 656 O O . TYR A 1 86 ? 3.548 2.527 20.296 1.00 85.62 86 TYR A O 1
ATOM 664 N N . THR A 1 87 ? 1.744 2.926 19.030 1.00 91.12 87 THR A N 1
ATOM 665 C CA . THR A 1 87 ? 1.448 4.254 19.571 1.00 91.12 87 THR A CA 1
ATOM 666 C C . THR A 1 87 ? 0.056 4.290 20.200 1.00 91.12 87 THR A C 1
ATOM 668 O O . THR A 1 87 ? -0.816 3.482 19.876 1.00 91.12 87 THR A O 1
ATOM 671 N N . ASN A 1 88 ? -0.194 5.289 21.049 1.00 90.62 88 ASN A N 1
ATOM 672 C CA . ASN A 1 88 ? -1.528 5.545 21.611 1.00 90.62 88 ASN A CA 1
ATOM 673 C C . ASN A 1 88 ? -2.559 5.988 20.554 1.00 90.62 88 ASN A C 1
ATOM 675 O O . ASN A 1 88 ? -3.749 6.041 20.849 1.00 90.62 88 ASN A O 1
ATOM 679 N N . ASN A 1 89 ? -2.115 6.289 19.330 1.00 91.38 89 ASN A N 1
ATOM 680 C CA . ASN A 1 89 ? -2.951 6.759 18.229 1.00 91.38 89 ASN A CA 1
ATOM 681 C C . ASN A 1 89 ? -3.262 5.650 17.213 1.00 91.38 89 ASN A C 1
ATOM 683 O O . ASN A 1 89 ? -3.609 5.954 16.070 1.00 91.38 89 ASN A O 1
ATOM 687 N N . ARG A 1 90 ? -3.119 4.374 17.605 1.00 94.12 90 ARG A N 1
ATOM 688 C CA . ARG A 1 90 ? -3.366 3.234 16.720 1.00 94.12 90 ARG A CA 1
ATOM 689 C C . ARG A 1 90 ? -4.759 3.310 16.099 1.00 94.12 90 ARG A C 1
ATOM 691 O O . ARG A 1 90 ? -5.758 3.393 16.814 1.00 94.12 90 ARG A O 1
ATOM 698 N N . LYS A 1 91 ? -4.823 3.192 14.773 1.00 95.69 91 LYS A N 1
ATOM 699 C CA . LYS A 1 91 ? -6.084 3.047 14.035 1.00 95.69 91 LYS A CA 1
ATOM 700 C C . LYS A 1 91 ? -6.095 1.750 13.255 1.00 95.69 91 LYS A C 1
ATOM 702 O O . LYS A 1 91 ? -5.097 1.380 12.649 1.00 95.69 91 LYS A O 1
ATOM 707 N N . GLU A 1 92 ? -7.237 1.078 13.255 1.00 96.38 92 GLU A N 1
ATOM 708 C CA . GLU A 1 92 ? -7.468 -0.103 12.431 1.00 96.38 92 GLU A CA 1
ATOM 709 C C . GLU A 1 92 ? -8.486 0.231 11.352 1.00 96.38 92 GLU A C 1
ATOM 711 O O . GLU A 1 92 ? -9.562 0.752 11.647 1.00 96.38 92 GLU A O 1
ATOM 716 N N . ILE A 1 93 ? -8.145 -0.065 10.103 1.00 95.62 93 ILE A N 1
ATOM 717 C CA . ILE A 1 93 ? -8.978 0.256 8.948 1.00 95.62 93 ILE A CA 1
ATOM 718 C C . ILE A 1 93 ? -9.142 -1.008 8.116 1.00 95.62 93 ILE A C 1
ATOM 720 O O . ILE A 1 93 ? -8.167 -1.676 7.779 1.00 95.62 93 ILE A O 1
ATOM 724 N N . SER A 1 94 ? -10.388 -1.353 7.799 1.00 95.62 94 SER A N 1
ATOM 725 C CA . SER A 1 94 ? -10.681 -2.441 6.864 1.00 95.62 94 SER A CA 1
ATOM 726 C C . SER A 1 94 ? -10.676 -1.886 5.451 1.00 95.62 94 SER A C 1
ATOM 728 O O . SER A 1 94 ? -11.416 -0.949 5.153 1.00 95.62 94 SER A O 1
ATOM 730 N N . PHE A 1 95 ? -9.829 -2.439 4.595 1.00 94.94 95 PHE A N 1
ATOM 731 C CA . PHE A 1 95 ? -9.709 -1.984 3.220 1.00 94.94 95 PHE A CA 1
ATOM 732 C C . PHE A 1 95 ? -10.737 -2.692 2.331 1.00 94.94 95 PHE A C 1
ATOM 734 O O . PHE A 1 95 ? -10.958 -3.896 2.490 1.00 94.94 95 PHE A O 1
ATOM 741 N N . PRO A 1 96 ? -11.373 -1.973 1.386 1.00 95.12 96 PRO A N 1
ATOM 742 C CA . PRO A 1 96 ? -12.193 -2.597 0.358 1.00 95.12 96 PRO A CA 1
ATOM 743 C C . PRO A 1 96 ? -11.300 -3.340 -0.648 1.00 95.12 96 PRO A C 1
ATOM 745 O O . PRO A 1 96 ? -10.084 -3.473 -0.469 1.00 95.12 96 PRO A O 1
ATOM 748 N N . LYS A 1 97 ? -11.886 -3.814 -1.749 1.00 96.50 97 LYS A N 1
ATOM 749 C CA . LYS A 1 97 ? -11.070 -4.236 -2.886 1.00 96.50 97 LYS A CA 1
ATOM 750 C C . LYS A 1 97 ? -10.398 -3.002 -3.478 1.00 96.50 97 LYS A C 1
ATOM 752 O O . LYS A 1 97 ? -11.076 -2.024 -3.783 1.00 96.50 97 LYS A O 1
ATOM 757 N N . LEU A 1 98 ? -9.086 -3.051 -3.655 1.00 96.62 98 LEU A N 1
ATOM 758 C CA . LEU A 1 98 ? -8.310 -1.941 -4.187 1.00 96.62 98 LEU A CA 1
ATOM 759 C C . LEU A 1 98 ? -7.859 -2.200 -5.615 1.00 96.62 98 LEU A C 1
ATOM 761 O O . LEU A 1 98 ? -7.636 -3.338 -6.032 1.00 96.62 98 LEU A O 1
ATOM 765 N N . VAL A 1 99 ? -7.722 -1.110 -6.357 1.00 97.19 99 VAL A N 1
ATOM 766 C CA . VAL A 1 99 ? -7.141 -1.076 -7.697 1.00 97.19 99 VAL A CA 1
ATOM 767 C C . VAL A 1 99 ? -6.223 0.133 -7.829 1.00 97.19 99 VAL A C 1
ATOM 769 O O . VAL A 1 99 ? -6.329 1.094 -7.067 1.00 97.19 99 VAL A O 1
ATOM 772 N N . HIS A 1 100 ? -5.328 0.066 -8.809 1.00 96.69 100 HIS A N 1
ATOM 773 C CA . HIS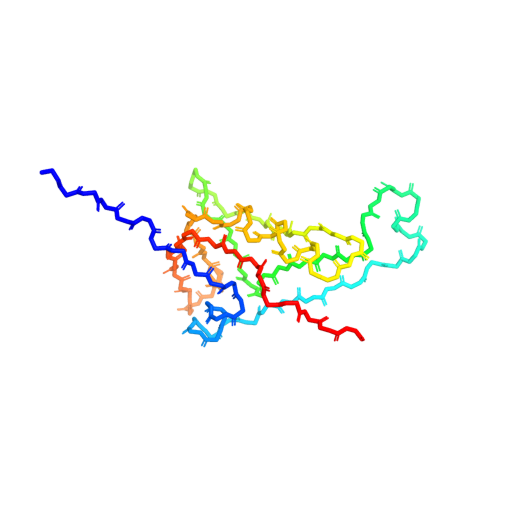 A 1 100 ? -4.593 1.222 -9.305 1.00 96.69 100 HIS A CA 1
ATOM 774 C C . HIS A 1 100 ? -4.866 1.352 -10.799 1.00 96.69 100 HIS A C 1
ATOM 776 O O . HIS A 1 100 ? -4.488 0.479 -11.584 1.00 96.69 100 HIS A O 1
ATOM 782 N N . THR A 1 101 ? -5.587 2.401 -11.170 1.00 93.75 101 THR A N 1
ATOM 783 C CA . THR A 1 101 ? -6.010 2.695 -12.547 1.00 93.75 101 THR A CA 1
ATOM 784 C C . THR A 1 101 ? -5.638 4.109 -12.976 1.00 93.75 101 THR A C 1
ATOM 786 O O . THR A 1 101 ? -5.573 4.387 -14.176 1.00 93.75 101 THR A O 1
ATOM 789 N N . LYS A 1 102 ? -5.357 5.005 -12.022 1.00 92.69 102 LYS A N 1
ATOM 790 C CA . LYS A 1 102 ? -4.930 6.378 -12.293 1.00 92.69 102 LYS A CA 1
ATOM 791 C C . LYS A 1 102 ? -3.420 6.411 -12.494 1.00 92.69 102 LYS A C 1
ATOM 793 O O . LYS A 1 102 ? -2.671 6.586 -11.540 1.00 92.69 102 LYS A O 1
ATOM 798 N N . MET A 1 103 ? -2.993 6.251 -13.744 1.00 87.75 103 MET A N 1
ATOM 799 C CA . MET A 1 103 ? -1.576 6.298 -14.108 1.00 87.75 103 MET A CA 1
ATOM 800 C C . MET A 1 103 ? -0.935 7.607 -13.642 1.00 87.75 103 MET A C 1
ATOM 802 O O . MET A 1 103 ? -1.431 8.701 -13.937 1.00 87.75 103 MET A O 1
ATOM 806 N N . LEU A 1 104 ? 0.178 7.488 -12.926 1.00 81.62 104 LEU A N 1
ATOM 807 C CA . LEU A 1 104 ? 1.002 8.618 -12.529 1.00 81.62 104 LEU A CA 1
ATOM 808 C C . LEU A 1 104 ? 1.923 8.939 -13.711 1.00 81.62 104 LEU A C 1
ATOM 810 O O . LEU A 1 104 ? 3.035 8.428 -13.793 1.00 81.62 104 LEU A O 1
ATOM 814 N N . ASN A 1 105 ? 1.416 9.719 -14.675 1.00 58.75 105 ASN A N 1
ATOM 815 C CA . ASN A 1 105 ? 2.178 10.145 -15.854 1.00 58.75 105 ASN A CA 1
ATOM 816 C C . ASN A 1 105 ? 3.591 10.611 -15.449 1.00 58.75 105 ASN A C 1
ATOM 818 O O . ASN A 1 105 ? 3.720 11.506 -14.612 1.00 58.75 105 ASN A O 1
ATOM 822 N N . GLN A 1 106 ? 4.611 9.988 -16.048 1.00 51.12 106 GLN A N 1
ATOM 823 C CA . GLN A 1 106 ? 6.020 10.384 -15.945 1.00 51.12 106 GLN A CA 1
ATOM 824 C C . GLN A 1 106 ? 6.347 11.504 -16.929 1.00 51.12 106 GLN A C 1
ATOM 826 O O . GLN A 1 106 ? 5.869 11.425 -18.085 1.00 51.12 106 GLN A O 1
#

Foldseek 3Di:
DDPPPQDEEAPVVVCVVVVWDKDKDADDPVVCVVVVFAGIKIDTDQKFWQDPNDTHDDIAGHVDPLNRSQRRLQVCAQTWIWHPNVDPPIDIDGHTRYGHDPDPDD

pLDDT: mean 89.66, std 12.94, range [40.34, 98.12]